Protein AF-A0A0D0C962-F1 (afdb_monomer)

Foldseek 3Di:
DDKDFDKDDFDPFDDDPQRWTKIFFDADPNHTDMDDDDPVVDDDDWDWAADDDPDDDPPDDPVCSNPVGGMTTTDPD

Organism: NCBI:txid930991

Mean predicted aligned error: 2.92 Å

pLDDT: mean 95.4, std 3.76, range [70.06, 98.44]

Secondary structure (DSSP, 8-state):
-EEEEPBPPPPSS--TTT-PEEEEB-EETTEE-EEEE-GGG------EEE--SSS--TT--TTTHHHH-SEEEE---

Solvent-accessible surface area (backbone atoms only — not comparable to full-atom values): 4959 Å² total; per-residue (Å²): 110,41,82,45,75,41,59,43,73,73,57,99,64,51,44,88,93,75,54,28,31,62,34,33,73,28,67,53,98,91,38,74,38,63,50,79,39,60,55,88,77,64,85,76,90,79,62,76,43,74,63,64,72,100,60,72,68,83,88,57,41,95,89,44,34,87,76,71,44,71,37,28,35,31,69,82,122

Sequence (77 aa):
LAYVEWFTPFSPAPERNHAMYKVTRSIVDGERMASIVPVANIHRSVHLIPKFGATAPREWTSSNVLERCKTFFVNPF

Radius of gyration: 13.82 Å; Cα contacts (8 Å, |Δi|>4): 106; chains: 1; bounding box: 36×28×33 Å

Structure (mmCIF, N/CA/C/O backbone):
data_AF-A0A0D0C962-F1
#
_entry.id   AF-A0A0D0C962-F1
#
loop_
_atom_site.group_PDB
_atom_site.id
_atom_site.type_symbol
_atom_site.label_atom_id
_atom_site.label_alt_id
_atom_site.label_comp_id
_atom_site.label_asym_id
_atom_site.label_entity_id
_atom_site.label_seq_id
_atom_site.pdbx_PDB_ins_code
_atom_site.Cartn_x
_atom_site.Cartn_y
_atom_site.Cartn_z
_atom_site.occupancy
_atom_site.B_iso_or_equiv
_atom_site.auth_seq_id
_atom_site.auth_comp_id
_atom_site.auth_asym_id
_atom_site.auth_atom_id
_atom_site.pdbx_PDB_model_num
ATOM 1 N N . LEU A 1 1 ? -15.998 -5.714 12.274 1.00 95.62 1 LEU A N 1
ATOM 2 C CA . LEU A 1 1 ? -14.967 -4.652 12.197 1.00 95.62 1 LEU A CA 1
ATOM 3 C C . LEU A 1 1 ? -13.687 -5.270 11.649 1.00 95.62 1 LEU A C 1
ATOM 5 O O . LEU A 1 1 ? -13.535 -6.479 11.779 1.00 95.62 1 LEU A O 1
ATOM 9 N N . ALA A 1 2 ? -12.807 -4.477 11.049 1.00 97.81 2 ALA A N 1
ATOM 10 C CA . ALA A 1 2 ? -11.500 -4.902 10.560 1.00 97.81 2 ALA A CA 1
ATOM 11 C C . ALA A 1 2 ? -10.432 -3.887 10.978 1.00 97.81 2 ALA A C 1
ATOM 13 O O . ALA A 1 2 ? -10.674 -2.683 10.913 1.00 97.81 2 ALA A O 1
ATOM 14 N N . TYR A 1 3 ? -9.270 -4.378 11.400 1.00 97.75 3 TYR A N 1
ATOM 15 C CA . TYR A 1 3 ? -8.079 -3.559 11.602 1.00 97.75 3 TYR A CA 1
ATOM 16 C C . TYR A 1 3 ? -7.376 -3.368 10.258 1.00 97.75 3 TYR A C 1
ATOM 18 O O . TYR A 1 3 ? -7.145 -4.343 9.542 1.00 97.75 3 TYR A O 1
ATOM 26 N N . VAL A 1 4 ? -7.053 -2.125 9.912 1.00 96.81 4 VAL A N 1
ATOM 27 C CA . VAL A 1 4 ? -6.356 -1.778 8.671 1.00 96.81 4 VAL A CA 1
ATOM 28 C C . VAL A 1 4 ? -5.162 -0.883 8.973 1.00 96.81 4 VAL A C 1
ATOM 30 O O . VAL A 1 4 ? -5.253 0.013 9.808 1.00 96.81 4 VAL A O 1
ATOM 33 N N . GLU A 1 5 ? -4.059 -1.109 8.264 1.00 96.88 5 GLU A N 1
ATOM 34 C CA . GLU A 1 5 ? -2.906 -0.207 8.225 1.00 96.88 5 GLU A CA 1
ATOM 35 C C . GLU A 1 5 ? -2.938 0.574 6.911 1.00 96.88 5 GLU A C 1
ATOM 37 O O . GLU A 1 5 ? -3.077 -0.009 5.831 1.00 96.88 5 GLU A O 1
ATOM 42 N N . TRP A 1 6 ? -2.807 1.894 6.989 1.00 97.06 6 TRP A N 1
ATOM 43 C CA . TRP A 1 6 ? -2.978 2.767 5.836 1.00 97.06 6 TRP A CA 1
ATOM 44 C C . TRP A 1 6 ? -1.695 2.907 5.018 1.00 97.06 6 TRP A C 1
ATOM 46 O O . TRP A 1 6 ? -0.581 2.999 5.541 1.00 97.06 6 TRP A O 1
ATOM 56 N N . PHE A 1 7 ? -1.869 2.992 3.704 1.00 97.25 7 PHE A N 1
ATOM 57 C CA . PHE A 1 7 ? -0.863 3.534 2.799 1.00 97.25 7 PHE A CA 1
ATOM 58 C C . PHE A 1 7 ? -1.064 5.047 2.635 1.00 97.25 7 PHE A C 1
ATOM 60 O O . PHE A 1 7 ? -2.124 5.586 2.955 1.00 97.25 7 PHE A O 1
ATOM 67 N N . THR A 1 8 ? -0.043 5.740 2.138 1.00 97.31 8 THR A N 1
ATOM 68 C CA . THR A 1 8 ? -0.128 7.159 1.785 1.00 97.31 8 THR A CA 1
ATOM 69 C C . THR A 1 8 ? -1.215 7.394 0.732 1.00 97.31 8 THR A C 1
ATOM 71 O O . THR A 1 8 ? -1.365 6.557 -0.165 1.00 97.31 8 THR A O 1
ATOM 74 N N . PRO A 1 9 ? -1.913 8.543 0.768 1.00 96.00 9 PRO A N 1
ATOM 75 C CA . PRO A 1 9 ? -2.836 8.932 -0.293 1.00 96.00 9 PRO A CA 1
ATOM 76 C C . PRO A 1 9 ? -2.161 8.929 -1.667 1.00 96.00 9 PRO A C 1
ATOM 78 O O . PRO A 1 9 ? -0.952 9.154 -1.781 1.00 96.00 9 PRO A O 1
ATOM 81 N N . PHE A 1 10 ? -2.947 8.710 -2.721 1.00 95.56 10 PHE A N 1
ATOM 82 C CA . PHE A 1 10 ? -2.446 8.859 -4.081 1.00 95.56 10 PHE A CA 1
ATOM 83 C C . PHE A 1 10 ? -2.009 10.300 -4.341 1.00 95.56 10 PHE A C 1
ATOM 85 O O . PHE A 1 10 ? -2.673 11.257 -3.939 1.00 95.56 10 PHE A O 1
ATOM 92 N N . SER A 1 11 ? -0.885 10.447 -5.040 1.00 95.12 11 SER A N 1
ATOM 93 C CA . SER A 1 11 ? -0.472 11.739 -5.575 1.00 95.12 11 SER A CA 1
ATOM 94 C C . SER A 1 11 ? -1.527 12.272 -6.552 1.00 95.12 11 SER A C 1
ATOM 96 O O . SER A 1 11 ? -2.215 11.477 -7.194 1.00 95.12 11 SER A O 1
ATOM 98 N N . PRO A 1 12 ? -1.626 13.601 -6.743 1.00 95.44 12 PRO A N 1
ATOM 99 C CA . PRO A 1 12 ? -2.598 14.186 -7.671 1.00 95.44 12 PRO A CA 1
ATOM 100 C C . PRO A 1 12 ? -2.510 13.642 -9.107 1.00 95.44 12 PRO A C 1
ATOM 102 O O . PRO A 1 12 ? -3.510 13.596 -9.814 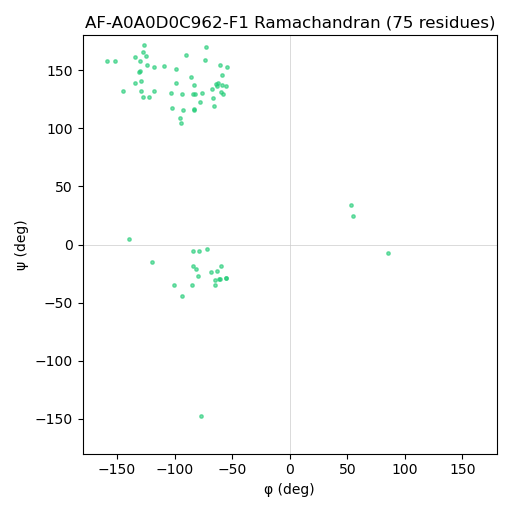1.00 95.44 12 PRO A O 1
ATOM 105 N N . ALA A 1 13 ? -1.321 13.207 -9.532 1.00 94.88 13 ALA A N 1
ATOM 106 C CA . ALA A 1 13 ? -1.087 12.555 -10.816 1.00 94.88 13 ALA A CA 1
ATOM 107 C C . ALA A 1 13 ? -0.274 11.261 -10.625 1.00 94.88 13 ALA A C 1
ATOM 109 O O . ALA A 1 13 ? 0.550 11.203 -9.702 1.00 94.88 13 ALA A O 1
ATOM 110 N N . PRO A 1 14 ? -0.477 10.235 -11.472 1.00 95.81 14 PRO A N 1
ATOM 111 C CA . PRO A 1 14 ? 0.321 9.015 -11.438 1.00 95.81 14 PRO A CA 1
ATOM 112 C C . PRO A 1 14 ? 1.740 9.239 -11.989 1.00 95.81 14 PRO A C 1
ATOM 114 O O . PRO A 1 14 ? 2.055 10.270 -12.586 1.00 95.81 14 PRO A O 1
ATOM 117 N N . GLU A 1 15 ? 2.611 8.247 -11.806 1.00 94.81 15 GLU A N 1
ATOM 118 C CA . GLU A 1 15 ? 3.974 8.261 -12.347 1.00 94.81 15 GLU A CA 1
ATOM 119 C C . GLU A 1 15 ? 3.965 8.288 -13.887 1.00 94.81 15 GLU A C 1
ATOM 121 O O . GLU A 1 15 ? 3.230 7.541 -14.534 1.00 94.81 15 GLU A O 1
ATOM 126 N N . ARG A 1 16 ? 4.822 9.118 -14.494 1.00 94.75 16 ARG A N 1
ATOM 127 C CA . ARG A 1 16 ? 4.755 9.444 -15.935 1.00 94.75 16 ARG A CA 1
ATOM 128 C C . ARG A 1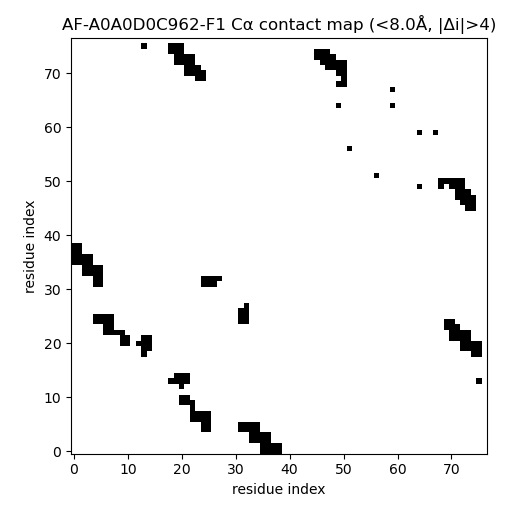 16 ? 5.011 8.268 -16.877 1.00 94.75 16 ARG A C 1
ATOM 130 O O . ARG A 1 16 ? 4.415 8.210 -17.943 1.00 94.75 16 ARG A O 1
ATOM 137 N N . ASN A 1 17 ? 5.901 7.352 -16.505 1.00 93.56 17 ASN A N 1
ATOM 138 C CA . ASN A 1 17 ? 6.382 6.321 -17.432 1.00 93.56 17 ASN A CA 1
ATOM 139 C C . ASN A 1 17 ? 5.404 5.152 -17.595 1.00 93.56 17 ASN A C 1
ATOM 141 O O . ASN A 1 17 ? 5.429 4.470 -18.611 1.00 93.56 17 ASN A O 1
ATOM 145 N N . HIS A 1 18 ? 4.583 4.890 -16.577 1.00 92.25 18 HIS A N 1
ATOM 146 C CA . HIS A 1 18 ? 3.727 3.701 -16.526 1.00 92.25 18 HIS A CA 1
ATOM 147 C C . HIS A 1 18 ? 2.327 3.981 -15.962 1.00 92.25 18 HIS A C 1
ATOM 149 O O . HIS A 1 18 ? 1.563 3.047 -15.752 1.00 92.25 18 HIS A O 1
ATOM 155 N N . ALA A 1 19 ? 1.998 5.244 -15.672 1.00 94.50 19 ALA A N 1
ATOM 156 C CA . ALA A 1 19 ? 0.690 5.688 -15.193 1.00 94.50 19 ALA A CA 1
ATOM 157 C C . ALA A 1 19 ? 0.176 4.982 -13.920 1.00 94.50 19 ALA A C 1
ATOM 159 O O . ALA A 1 19 ? -1.023 4.973 -13.665 1.00 94.50 19 ALA A O 1
ATOM 160 N N . MET A 1 20 ? 1.065 4.438 -13.079 1.00 96.38 20 MET A N 1
ATOM 161 C CA . MET A 1 20 ? 0.675 3.847 -11.787 1.00 96.38 20 MET A CA 1
ATOM 162 C C . MET A 1 20 ? 0.907 4.834 -10.648 1.00 96.38 20 MET A C 1
ATOM 164 O O . MET A 1 20 ? 1.829 5.652 -10.700 1.00 96.38 20 MET A O 1
ATOM 168 N N . TYR A 1 21 ? 0.106 4.723 -9.593 1.00 97.31 21 TYR A N 1
ATOM 169 C CA . TYR A 1 21 ? 0.287 5.515 -8.383 1.00 97.31 21 TYR A CA 1
ATOM 170 C C . TYR A 1 21 ? 1.332 4.884 -7.480 1.00 97.31 21 TYR A C 1
ATOM 172 O O . TYR A 1 21 ? 1.340 3.674 -7.277 1.00 97.31 21 TYR A O 1
ATOM 180 N N . LYS A 1 22 ? 2.207 5.710 -6.914 1.00 96.94 22 LYS A N 1
ATOM 181 C CA . LYS A 1 22 ? 3.201 5.275 -5.937 1.00 96.94 22 LYS A CA 1
ATOM 182 C C . LYS A 1 22 ? 2.646 5.467 -4.531 1.00 96.94 22 LYS A C 1
ATOM 184 O O . LYS A 1 22 ? 2.225 6.569 -4.194 1.00 96.94 22 LYS A O 1
ATOM 189 N N . VAL A 1 23 ? 2.713 4.424 -3.711 1.00 97.69 23 VAL A N 1
ATOM 190 C CA . VAL A 1 23 ? 2.300 4.470 -2.304 1.00 97.69 23 VAL A CA 1
ATOM 191 C C . VAL A 1 23 ? 3.366 3.891 -1.382 1.00 97.69 23 VAL A C 1
ATOM 193 O O . VAL A 1 23 ? 4.105 2.976 -1.753 1.00 97.69 23 VAL A O 1
ATOM 196 N N . THR A 1 24 ? 3.436 4.412 -0.162 1.00 97.44 24 THR A N 1
ATOM 197 C CA . THR A 1 24 ? 4.248 3.875 0.943 1.00 97.44 24 THR A CA 1
ATOM 198 C C . THR A 1 24 ? 3.366 3.675 2.169 1.00 97.44 24 THR A C 1
ATOM 200 O O . THR A 1 24 ? 2.247 4.178 2.202 1.00 97.44 24 THR A O 1
ATOM 203 N N . ARG A 1 25 ? 3.823 2.939 3.188 1.00 96.81 25 ARG A N 1
ATOM 204 C CA . ARG A 1 25 ? 3.089 2.877 4.465 1.00 96.81 25 ARG A CA 1
ATOM 205 C C . ARG A 1 25 ? 2.961 4.289 5.045 1.00 96.81 25 ARG A C 1
ATOM 207 O O . ARG A 1 25 ? 3.922 5.057 4.987 1.00 96.81 25 ARG A O 1
ATOM 214 N N . SER A 1 26 ? 1.786 4.629 5.565 1.00 97.44 26 SER A N 1
ATOM 215 C CA . SER A 1 26 ? 1.579 5.883 6.286 1.00 97.44 26 SER A CA 1
ATOM 216 C C . SER A 1 26 ? 2.156 5.734 7.693 1.00 97.44 26 SER A C 1
ATOM 218 O O . SER A 1 26 ? 1.794 4.799 8.410 1.00 97.44 26 SER A O 1
ATOM 220 N N . ILE A 1 27 ? 3.087 6.613 8.062 1.00 96.38 27 ILE A N 1
ATOM 221 C CA . ILE A 1 27 ? 3.760 6.609 9.365 1.00 96.38 27 ILE A CA 1
ATOM 222 C C . ILE A 1 27 ? 3.519 7.961 10.029 1.00 96.38 27 ILE A C 1
ATOM 224 O O . ILE A 1 27 ? 3.787 8.997 9.421 1.00 96.38 27 ILE A O 1
ATOM 228 N N . VAL A 1 28 ? 3.022 7.940 11.264 1.00 95.75 28 VAL A N 1
ATOM 229 C CA . VAL A 1 28 ? 2.773 9.121 12.100 1.00 95.75 28 VAL A CA 1
ATOM 230 C C . VAL A 1 28 ? 3.460 8.875 13.439 1.00 95.75 28 VAL A C 1
ATOM 232 O O . VAL A 1 28 ? 3.284 7.815 14.029 1.00 95.75 28 VAL A O 1
ATOM 235 N N . ASP A 1 29 ? 4.304 9.813 13.871 1.00 95.62 29 ASP A N 1
ATOM 236 C CA . ASP A 1 29 ? 5.079 9.722 15.121 1.00 95.62 29 ASP A CA 1
ATOM 237 C C . ASP A 1 29 ? 5.909 8.431 15.269 1.00 95.62 29 ASP A C 1
ATOM 239 O O . ASP A 1 29 ? 6.104 7.907 16.360 1.00 95.62 29 ASP A O 1
ATOM 243 N N . GLY A 1 30 ? 6.421 7.914 14.146 1.00 94.06 30 GLY A N 1
ATOM 244 C CA . GLY A 1 30 ? 7.231 6.691 14.102 1.00 94.06 30 GLY A CA 1
ATOM 245 C C . GLY A 1 30 ? 6.427 5.390 14.029 1.00 94.06 30 GLY A C 1
ATOM 246 O O . GLY A 1 30 ? 7.012 4.343 13.763 1.00 94.06 30 GLY A O 1
ATOM 247 N N . GLU A 1 31 ? 5.102 5.457 14.158 1.00 95.00 31 GLU A N 1
ATOM 248 C CA . GLU A 1 31 ? 4.211 4.299 14.165 1.00 95.00 31 GLU A CA 1
ATOM 249 C C . GLU A 1 31 ? 3.363 4.204 12.894 1.00 95.00 31 GLU A C 1
ATOM 251 O O . GLU A 1 31 ? 3.066 5.199 12.224 1.00 95.00 31 GLU A O 1
ATOM 256 N N . ARG A 1 32 ? 2.951 2.981 12.541 1.00 95.56 32 ARG A N 1
ATOM 257 C CA . ARG A 1 32 ? 2.063 2.766 11.391 1.00 95.56 32 ARG A CA 1
ATOM 258 C C . ARG A 1 32 ? 0.697 3.366 11.677 1.00 95.56 32 ARG A C 1
ATOM 260 O O . ARG A 1 32 ? 0.036 3.007 12.649 1.00 95.56 32 ARG A O 1
ATOM 267 N N . MET A 1 33 ? 0.237 4.227 10.777 1.00 97.88 33 MET A N 1
ATOM 268 C CA . MET A 1 33 ? -1.116 4.750 10.852 1.00 97.88 33 MET A CA 1
ATOM 269 C C . MET A 1 33 ? -2.104 3.606 10.617 1.00 97.88 33 MET A C 1
ATOM 271 O O . MET A 1 33 ? -2.124 2.998 9.544 1.00 97.88 33 MET A O 1
ATOM 275 N N . ALA A 1 34 ? -2.948 3.341 11.609 1.00 97.56 34 ALA A N 1
ATOM 276 C CA . ALA A 1 34 ? -3.919 2.261 11.566 1.00 97.56 34 ALA A CA 1
ATOM 277 C C .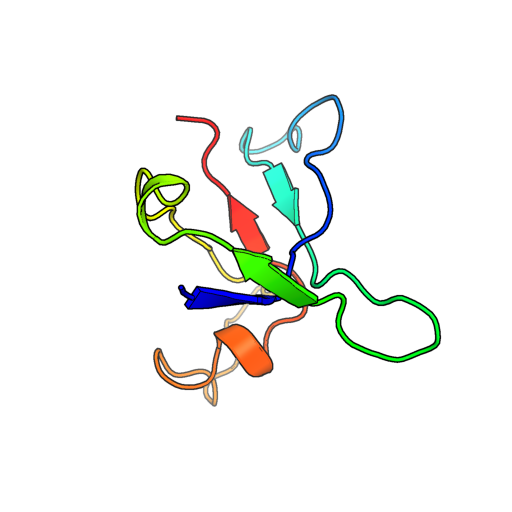 ALA A 1 34 ? -5.300 2.711 12.047 1.00 97.56 34 ALA A C 1
ATOM 279 O O . ALA A 1 34 ? -5.460 3.748 12.693 1.00 97.56 34 ALA A O 1
ATOM 280 N N . SER A 1 35 ? -6.333 1.947 11.703 1.00 97.94 35 SER A N 1
ATOM 281 C CA . SER A 1 35 ? -7.709 2.212 12.131 1.00 97.94 35 SER A CA 1
ATOM 282 C C . SER A 1 35 ? -8.525 0.929 12.221 1.00 97.94 35 SER A C 1
ATOM 284 O O . SER A 1 35 ? -8.218 -0.066 11.567 1.00 97.94 35 SER A O 1
ATOM 286 N N . ILE A 1 36 ? -9.600 0.963 13.009 1.00 98.25 36 ILE A N 1
ATOM 287 C CA . ILE A 1 36 ? -10.617 -0.089 13.034 1.00 98.25 36 ILE A CA 1
ATOM 288 C C . ILE A 1 36 ? -11.826 0.414 12.248 1.00 98.25 36 ILE A C 1
ATOM 290 O O . ILE A 1 36 ? -12.447 1.401 12.632 1.00 98.25 36 ILE A O 1
ATOM 294 N N . VAL A 1 37 ? -12.162 -0.261 11.150 1.00 97.81 37 VAL A N 1
ATOM 295 C CA . VAL A 1 37 ? -13.243 0.145 10.240 1.00 97.81 37 VAL A CA 1
ATOM 296 C C . VAL A 1 37 ? -14.361 -0.904 10.179 1.00 97.81 37 VAL A C 1
ATOM 298 O O . VAL A 1 37 ? -14.115 -2.099 10.388 1.00 97.81 37 VAL A O 1
ATOM 301 N N . PRO A 1 38 ? -15.615 -0.517 9.889 1.00 98.44 38 PRO A N 1
ATOM 302 C CA . PRO A 1 38 ? -16.645 -1.464 9.473 1.00 98.44 38 PRO A CA 1
ATOM 303 C C . PRO A 1 38 ? -16.189 -2.260 8.250 1.00 98.44 38 PRO A C 1
ATOM 305 O O . PRO A 1 38 ? -15.666 -1.695 7.296 1.00 98.44 38 PRO A O 1
ATOM 308 N N . VAL A 1 39 ? -16.429 -3.574 8.252 1.00 96.94 39 VAL A N 1
ATOM 309 C CA . VAL A 1 39 ? -16.085 -4.440 7.104 1.00 96.94 39 VAL A CA 1
ATOM 310 C C . VAL A 1 39 ? -16.848 -4.005 5.850 1.00 96.94 39 VAL A C 1
ATOM 312 O O . VAL A 1 39 ? -16.321 -4.106 4.751 1.00 96.94 39 VAL A O 1
ATOM 315 N N . ALA A 1 40 ? -18.042 -3.430 6.023 1.00 97.94 40 ALA A N 1
ATOM 316 C CA . ALA A 1 40 ? -18.845 -2.857 4.946 1.00 97.94 40 ALA A CA 1
ATOM 317 C C . ALA A 1 40 ? -18.147 -1.713 4.176 1.00 97.94 40 ALA A C 1
ATOM 319 O O . ALA A 1 40 ? -18.546 -1.425 3.053 1.00 97.94 40 ALA A O 1
ATOM 320 N N . ASN A 1 41 ? -17.099 -1.095 4.739 1.00 97.00 41 ASN A N 1
ATOM 321 C CA . ASN A 1 41 ? -16.311 -0.057 4.063 1.00 97.00 41 ASN A CA 1
ATOM 322 C C . ASN A 1 41 ? -15.214 -0.644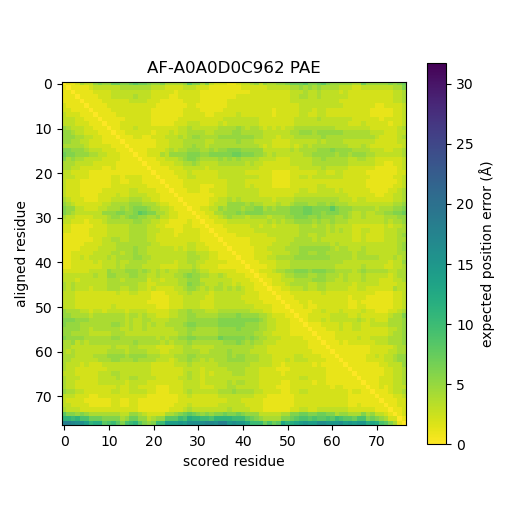 3.150 1.00 97.00 41 ASN A C 1
ATOM 324 O O . ASN A 1 41 ? -14.519 0.104 2.464 1.00 97.00 41 ASN A O 1
ATOM 328 N N . ILE A 1 42 ? -15.011 -1.967 3.154 1.00 96.25 42 ILE A N 1
ATOM 329 C CA . ILE A 1 42 ? -14.025 -2.646 2.308 1.00 96.25 42 ILE A CA 1
ATOM 330 C C . ILE A 1 42 ? -14.736 -3.137 1.049 1.00 96.25 42 ILE A C 1
ATOM 332 O O . ILE A 1 42 ? -15.515 -4.085 1.090 1.00 96.25 42 ILE A O 1
ATOM 336 N N . HIS A 1 43 ? -14.453 -2.492 -0.080 1.00 94.56 43 HIS A N 1
ATOM 337 C CA . HIS A 1 43 ? -15.164 -2.767 -1.330 1.00 94.56 43 HIS A CA 1
ATOM 338 C C . HIS A 1 43 ? -14.475 -3.804 -2.217 1.00 94.56 43 HIS A C 1
ATOM 340 O O . HIS A 1 43 ? -15.138 -4.666 -2.786 1.00 94.56 43 HIS A O 1
ATOM 346 N N . ARG A 1 44 ? -13.152 -3.706 -2.382 1.00 92.62 44 ARG A N 1
ATOM 347 C CA . ARG A 1 44 ? -12.391 -4.577 -3.284 1.00 92.62 44 ARG A CA 1
ATOM 348 C C . ARG A 1 44 ? -10.917 -4.628 -2.913 1.00 92.62 44 ARG A C 1
ATOM 350 O O . ARG A 1 44 ? -10.391 -3.704 -2.295 1.00 92.62 44 ARG A O 1
ATOM 357 N N . SER A 1 45 ? -10.249 -5.687 -3.350 1.00 91.56 45 SER A N 1
ATOM 358 C CA . SER A 1 45 ? -8.790 -5.760 -3.350 1.00 91.56 45 SER A CA 1
ATOM 359 C C . SER A 1 45 ? -8.198 -4.887 -4.459 1.00 91.56 45 SER A C 1
ATOM 361 O O . SER A 1 45 ? -8.856 -4.571 -5.451 1.00 91.56 45 SER A O 1
ATOM 363 N N . VAL A 1 46 ? -6.930 -4.521 -4.297 1.00 91.25 46 VAL A N 1
ATOM 364 C CA . VAL A 1 46 ? -6.129 -3.833 -5.315 1.00 91.25 46 VAL A CA 1
ATOM 365 C C . VAL A 1 46 ? -4.795 -4.547 -5.481 1.00 91.25 46 VAL A C 1
ATOM 367 O O . VAL A 1 46 ? -4.336 -5.242 -4.573 1.00 91.25 46 VAL A O 1
ATOM 370 N N . HIS A 1 47 ? -4.153 -4.363 -6.632 1.00 92.00 47 HIS A N 1
ATOM 371 C CA . HIS A 1 47 ? -2.808 -4.881 -6.851 1.00 92.00 47 HIS A CA 1
ATOM 372 C C . HIS A 1 47 ? -1.766 -3.919 -6.283 1.00 92.00 47 HIS A C 1
ATOM 374 O O . HIS A 1 47 ? -1.624 -2.795 -6.763 1.00 92.00 47 HIS A O 1
ATOM 380 N N . LEU A 1 48 ? -1.025 -4.390 -5.279 1.00 94.69 48 LEU A N 1
ATOM 381 C CA . LEU A 1 48 ? 0.191 -3.750 -4.789 1.00 94.69 48 LEU A CA 1
ATOM 382 C C . LEU A 1 48 ? 1.394 -4.386 -5.485 1.00 94.69 48 LEU A C 1
ATOM 384 O O . LEU A 1 48 ? 1.783 -5.508 -5.165 1.00 94.69 48 LEU A O 1
ATOM 388 N N . ILE A 1 49 ? 1.982 -3.673 -6.439 1.00 95.50 49 ILE A N 1
ATOM 389 C CA . ILE A 1 49 ? 3.151 -4.139 -7.188 1.00 95.50 49 ILE A CA 1
ATOM 390 C C . ILE A 1 49 ? 4.408 -3.632 -6.469 1.00 95.50 49 ILE A C 1
ATOM 392 O O . ILE A 1 49 ? 4.600 -2.416 -6.398 1.00 95.50 49 ILE A O 1
ATOM 396 N N . PRO A 1 50 ? 5.272 -4.504 -5.920 1.00 96.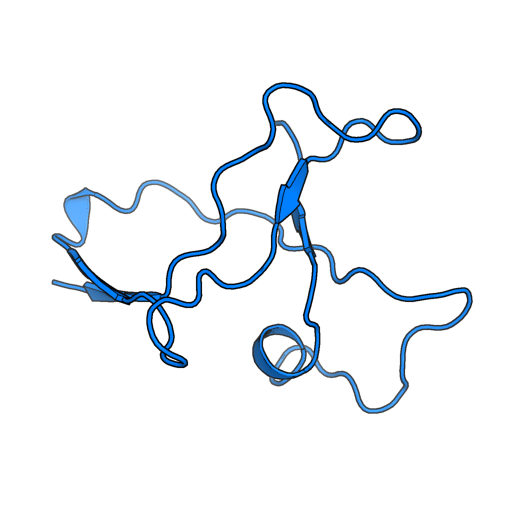94 50 PRO A N 1
ATOM 397 C CA . PRO A 1 50 ? 6.470 -4.071 -5.207 1.00 96.94 50 PRO A CA 1
ATOM 398 C C . PRO A 1 50 ? 7.392 -3.257 -6.117 1.00 96.94 50 PRO A C 1
ATOM 400 O O . PRO A 1 50 ? 7.729 -3.694 -7.218 1.00 96.94 50 PRO A O 1
ATOM 403 N N . LYS A 1 51 ? 7.848 -2.092 -5.654 1.00 96.50 51 LYS A N 1
ATOM 404 C CA . LYS A 1 51 ? 8.889 -1.334 -6.350 1.00 96.50 51 LYS A CA 1
ATOM 405 C C . LYS A 1 51 ? 10.258 -1.894 -5.965 1.00 96.50 51 LYS A C 1
ATOM 407 O O . LYS A 1 51 ? 10.680 -1.776 -4.815 1.00 96.50 51 LYS A O 1
ATOM 412 N N . PHE A 1 52 ? 10.970 -2.455 -6.937 1.00 95.62 52 PHE A N 1
ATOM 413 C CA . PHE A 1 52 ? 12.359 -2.903 -6.807 1.00 95.62 52 PHE A CA 1
ATOM 414 C C . PHE A 1 52 ? 13.241 -2.287 -7.904 1.00 95.62 52 PHE A C 1
ATOM 416 O O . PHE A 1 52 ? 12.748 -1.584 -8.785 1.00 95.62 52 PHE A O 1
ATOM 423 N N . GLY A 1 53 ? 14.558 -2.474 -7.789 1.00 94.31 53 GLY A N 1
ATOM 424 C CA . GLY A 1 53 ? 15.531 -2.000 -8.777 1.00 94.31 53 GLY A CA 1
ATOM 425 C C . GLY A 1 53 ? 15.569 -2.880 -10.029 1.00 94.31 53 GLY A C 1
ATOM 426 O O . GLY A 1 53 ? 14.571 -3.474 -10.416 1.00 94.31 53 GLY A O 1
ATOM 427 N N . ALA A 1 54 ? 16.743 -3.009 -10.648 1.00 95.94 54 ALA A N 1
ATOM 428 C CA . ALA A 1 54 ? 16.918 -3.870 -11.824 1.00 95.94 54 ALA A CA 1
ATOM 429 C C . ALA A 1 54 ? 16.608 -5.355 -11.542 1.00 95.94 54 ALA A C 1
ATOM 431 O O . ALA A 1 54 ? 16.151 -6.073 -12.427 1.00 95.94 54 ALA A O 1
ATOM 432 N N . THR A 1 55 ? 16.820 -5.796 -10.300 1.00 96.25 55 THR A N 1
ATOM 433 C CA . THR A 1 55 ? 16.582 -7.172 -9.858 1.00 96.25 55 THR A CA 1
ATOM 434 C C . THR A 1 55 ? 15.738 -7.155 -8.590 1.00 96.25 55 THR A C 1
ATOM 436 O O . THR A 1 55 ? 16.036 -6.406 -7.656 1.00 96.25 55 THR A O 1
ATOM 439 N N . ALA A 1 56 ? 14.690 -7.980 -8.547 1.00 95.31 56 ALA A N 1
ATOM 440 C CA . ALA A 1 56 ? 13.906 -8.181 -7.334 1.00 95.31 56 ALA A CA 1
ATOM 441 C C . ALA A 1 56 ? 14.758 -8.901 -6.270 1.00 95.31 56 ALA A C 1
ATOM 443 O O . ALA A 1 56 ? 15.417 -9.894 -6.603 1.00 95.31 56 ALA A O 1
ATOM 444 N N . PRO A 1 57 ? 14.760 -8.442 -5.005 1.00 96.75 57 PRO A N 1
ATOM 445 C CA . PRO A 1 57 ? 15.458 -9.146 -3.934 1.00 96.75 57 PRO A CA 1
ATOM 446 C C . PRO A 1 57 ? 14.948 -10.587 -3.790 1.00 96.75 57 PRO A C 1
ATOM 448 O O . PRO A 1 57 ? 13.742 -10.826 -3.728 1.00 96.75 57 PRO A O 1
ATOM 451 N N . ARG A 1 58 ? 15.866 -11.563 -3.769 1.00 96.62 58 ARG A N 1
ATOM 452 C CA . ARG A 1 58 ? 15.537 -13.005 -3.817 1.00 96.62 58 ARG A CA 1
ATOM 453 C C . ARG A 1 58 ? 14.841 -13.504 -2.558 1.00 96.62 58 ARG A C 1
ATOM 455 O O . ARG A 1 58 ? 14.158 -14.519 -2.580 1.00 96.62 58 ARG A O 1
ATOM 462 N N . GLU A 1 59 ? 15.047 -12.804 -1.458 1.00 96.94 59 GLU A N 1
ATOM 463 C CA . GLU A 1 59 ? 14.457 -13.085 -0.163 1.00 9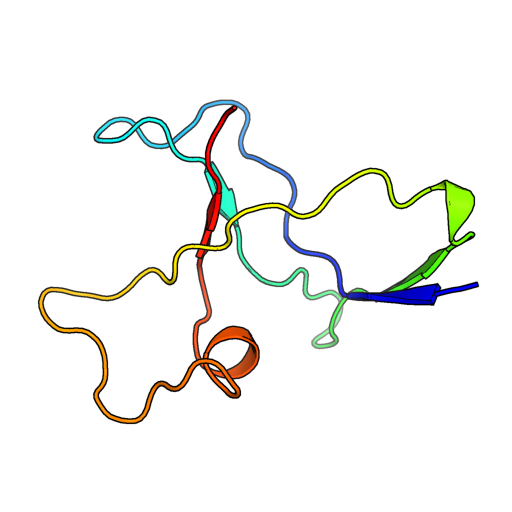6.94 59 GLU A CA 1
ATOM 464 C C . GLU A 1 59 ? 13.002 -12.610 -0.048 1.00 96.94 59 GLU A C 1
ATOM 466 O O . GLU A 1 59 ? 12.358 -12.853 0.977 1.00 96.94 59 GLU A O 1
ATOM 471 N N . TRP A 1 60 ? 12.480 -11.907 -1.059 1.00 97.12 60 TRP A N 1
ATOM 472 C CA . TRP A 1 60 ? 11.075 -11.528 -1.103 1.00 97.12 60 TRP A CA 1
ATOM 473 C C . TRP A 1 60 ? 10.205 -12.720 -1.478 1.00 97.12 60 TRP A C 1
ATOM 475 O O . TRP A 1 60 ? 10.423 -13.407 -2.472 1.00 97.12 60 TRP A O 1
ATOM 485 N N . THR A 1 61 ? 9.172 -12.924 -0.677 1.00 96.50 61 THR A N 1
ATOM 486 C CA . THR A 1 61 ? 8.134 -13.926 -0.887 1.00 96.50 61 THR A CA 1
ATOM 487 C C . THR A 1 61 ? 6.780 -13.235 -0.875 1.00 96.50 61 THR A C 1
ATOM 489 O O . THR A 1 61 ? 6.627 -12.135 -0.337 1.00 96.50 61 THR A O 1
ATOM 492 N N . SER A 1 62 ? 5.757 -13.904 -1.404 1.00 93.06 62 SER A N 1
ATOM 493 C CA . SER A 1 62 ? 4.373 -13.423 -1.300 1.00 93.06 62 SER A CA 1
ATOM 494 C C . SER A 1 62 ? 3.936 -13.183 0.152 1.00 93.06 62 SER A C 1
ATOM 496 O O . SER A 1 62 ? 3.122 -12.301 0.402 1.00 93.06 62 SER A O 1
ATOM 498 N N . SER A 1 63 ? 4.509 -13.916 1.112 1.00 95.88 63 SER A N 1
ATOM 499 C CA . SER A 1 63 ? 4.205 -13.788 2.539 1.00 95.88 63 SER A CA 1
ATOM 500 C C . SER A 1 63 ? 4.921 -12.639 3.254 1.00 95.88 63 SER A C 1
ATOM 502 O O . SER A 1 63 ? 4.457 -12.227 4.311 1.00 95.88 63 SER A O 1
ATOM 504 N N . ASN A 1 64 ? 6.037 -12.121 2.727 1.00 96.88 64 ASN A N 1
ATOM 505 C CA . ASN A 1 64 ? 6.849 -11.123 3.435 1.00 96.88 64 ASN A CA 1
ATOM 506 C C . ASN A 1 64 ? 6.987 -9.784 2.699 1.00 96.88 64 ASN A C 1
ATOM 508 O O . ASN A 1 64 ? 7.394 -8.791 3.305 1.00 96.88 64 ASN A O 1
ATOM 512 N N . VAL A 1 65 ? 6.657 -9.731 1.406 1.00 96.81 65 VAL A N 1
ATOM 513 C CA . VAL A 1 65 ? 6.957 -8.555 0.583 1.00 96.81 65 VAL A CA 1
ATOM 514 C C . VAL A 1 65 ? 6.189 -7.314 1.039 1.00 96.81 65 VAL A C 1
ATOM 516 O O . VAL A 1 65 ? 6.732 -6.217 0.957 1.00 96.81 65 VAL A O 1
ATOM 519 N N . LEU A 1 66 ? 4.987 -7.480 1.607 1.00 94.38 66 LEU A N 1
ATOM 520 C CA . LEU A 1 66 ? 4.185 -6.391 2.189 1.00 94.38 66 LEU A CA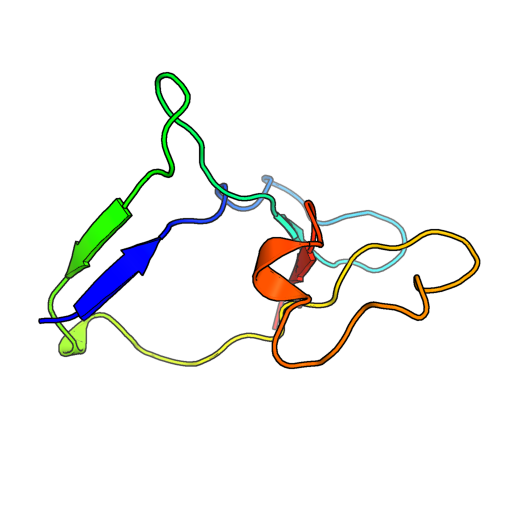 1
ATOM 521 C C . LEU A 1 66 ? 4.850 -5.701 3.391 1.00 94.38 66 LEU A C 1
ATOM 523 O O . LEU A 1 66 ? 4.525 -4.551 3.695 1.00 94.38 66 LEU A O 1
ATOM 527 N N . GLU A 1 67 ? 5.777 -6.394 4.052 1.00 95.12 67 GLU A N 1
ATOM 528 C CA . GLU A 1 67 ? 6.537 -5.896 5.200 1.00 95.12 67 GLU A CA 1
ATOM 529 C C . GLU A 1 67 ? 7.944 -5.436 4.800 1.00 95.12 67 GLU A C 1
ATOM 531 O O . GLU A 1 67 ? 8.474 -4.475 5.354 1.00 95.12 67 GLU A O 1
ATOM 536 N N . ARG A 1 68 ? 8.563 -6.109 3.820 1.00 95.88 68 ARG A N 1
ATOM 537 C CA . ARG A 1 68 ? 9.939 -5.822 3.382 1.00 95.88 68 ARG A CA 1
ATOM 538 C C . ARG A 1 68 ? 10.036 -4.699 2.359 1.00 95.88 68 ARG A C 1
ATOM 540 O O . ARG A 1 68 ? 11.019 -3.956 2.353 1.00 95.88 68 ARG A O 1
ATOM 547 N N . CYS A 1 69 ? 9.057 -4.582 1.468 1.00 96.75 69 CYS A N 1
ATOM 548 C CA . CYS A 1 69 ? 9.056 -3.544 0.452 1.00 96.75 69 CYS A CA 1
ATOM 549 C C . CYS A 1 69 ? 8.481 -2.243 1.030 1.00 96.75 69 CYS A C 1
ATOM 551 O O . CYS A 1 69 ? 7.404 -2.220 1.620 1.00 96.75 69 CYS A O 1
ATOM 553 N N . LYS A 1 70 ? 9.206 -1.134 0.852 1.00 95.56 70 LYS A N 1
ATOM 554 C CA . LYS A 1 70 ? 8.808 0.183 1.379 1.00 95.56 70 LYS A CA 1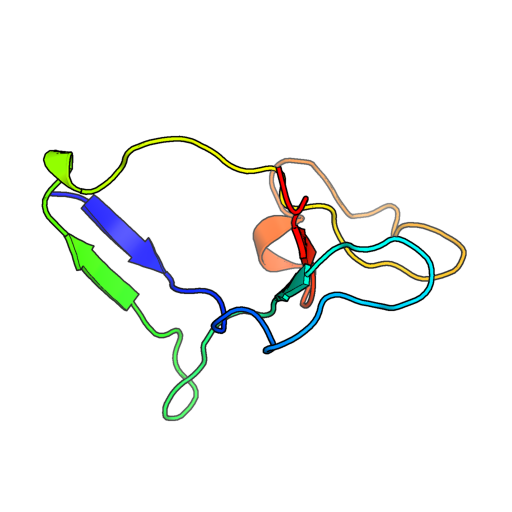
ATOM 555 C C . LYS A 1 70 ? 7.839 0.933 0.468 1.00 95.56 70 LYS A C 1
ATOM 557 O O . LYS A 1 70 ? 7.214 1.900 0.897 1.00 95.56 70 LYS A O 1
ATOM 562 N N . THR A 1 71 ? 7.760 0.550 -0.803 1.00 97.50 71 THR A N 1
ATOM 563 C CA . THR A 1 71 ? 7.056 1.318 -1.830 1.00 97.50 71 THR A CA 1
ATOM 564 C C . THR A 1 71 ? 6.394 0.385 -2.822 1.00 97.50 71 THR A C 1
ATOM 566 O O . THR A 1 71 ? 7.039 -0.509 -3.358 1.00 97.50 71 THR A O 1
ATOM 569 N N . PHE A 1 72 ? 5.131 0.644 -3.123 1.00 97.75 72 PHE A N 1
ATOM 570 C CA . PHE A 1 72 ? 4.361 -0.136 -4.078 1.00 97.75 72 PHE A CA 1
ATOM 571 C C . PHE A 1 72 ? 3.805 0.767 -5.168 1.00 97.75 72 PHE A C 1
ATOM 573 O O . PHE A 1 72 ? 3.588 1.964 -4.957 1.00 97.75 72 PHE A O 1
ATOM 580 N N . PHE A 1 73 ? 3.565 0.174 -6.328 1.00 97.50 73 PHE A N 1
ATOM 581 C CA . PHE A 1 73 ? 2.757 0.759 -7.376 1.00 97.50 73 PHE A CA 1
ATOM 582 C C . PHE A 1 73 ? 1.347 0.183 -7.334 1.00 97.50 73 PHE A C 1
ATOM 584 O O . PHE A 1 73 ? 1.168 -1.020 -7.141 1.00 97.50 73 PHE A O 1
ATOM 591 N N . VAL A 1 74 ? 0.361 1.051 -7.532 1.00 96.75 74 VAL A N 1
ATOM 592 C CA . VAL A 1 74 ? -1.055 0.701 -7.610 1.00 96.75 74 VAL A CA 1
ATOM 593 C C . VAL A 1 74 ? -1.574 1.069 -8.987 1.00 96.75 74 VAL A C 1
ATOM 595 O O . VAL A 1 74 ? -1.321 2.166 -9.493 1.00 96.75 74 VAL A O 1
ATOM 598 N N . ASN A 1 75 ? -2.282 0.126 -9.596 1.00 90.81 75 ASN A N 1
ATOM 599 C CA . ASN A 1 75 ? -2.911 0.3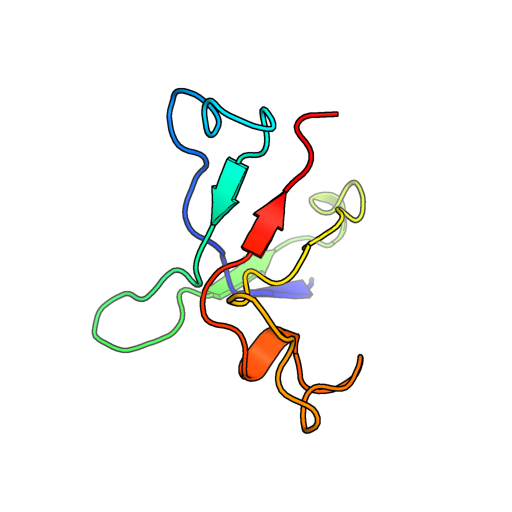17 -10.894 1.00 90.81 75 ASN A CA 1
ATOM 600 C C . ASN A 1 75 ? -4.004 1.413 -10.808 1.00 90.81 75 ASN A C 1
ATOM 602 O O . ASN A 1 75 ? -4.741 1.430 -9.821 1.00 90.81 75 ASN A O 1
ATOM 606 N N . PRO A 1 76 ? -4.116 2.325 -11.795 1.00 80.88 76 PRO A N 1
ATOM 607 C CA . PRO A 1 76 ? -5.161 3.355 -11.830 1.00 80.88 76 PRO A CA 1
ATOM 608 C C . PRO A 1 76 ? -6.587 2.851 -12.150 1.00 80.88 76 PRO A C 1
ATOM 610 O O . PRO A 1 76 ? -7.503 3.672 -12.139 1.00 80.88 76 PRO A O 1
ATOM 613 N N . PHE A 1 77 ? -6.790 1.560 -12.451 1.00 70.06 77 PHE A N 1
ATOM 614 C CA . PHE A 1 77 ? -8.072 0.984 -12.897 1.00 70.06 77 PHE A CA 1
ATOM 615 C C . PHE A 1 77 ? -8.720 0.057 -11.848 1.00 70.06 77 PHE A C 1
ATOM 617 O O . PHE A 1 77 ? -8.020 -0.797 -11.256 1.00 70.06 77 PHE A O 1
#